Protein AF-A0A497EKB2-F1 (afdb_monomer_lite)

Secondary structure (DSSP, 8-state):
-EEEE-SSEEEEEETTEEEEEE--HHHHGGGHHHHHHHHHHHTT-SEEEEEE--TTSTTSSSHHHHHHHHHHHHHHH-SEEEEEPTT--EESS-SSGGGGBS-TTHHHHHHHHHTT--SEEEEEE-SS-EEEEEE---

Radius of gyration: 14.87 Å; chains: 1; bounding box: 37×28×39 Å

pLDDT: mean 91.33, std 6.96, range [56.12, 98.12]

Sequence (138 aa):
MGIDIGGANLKVASEEGWEIIYFPIWKNLELLETKLKGIAEKYKVSKVGVVITAELADVFRNKEEGVKCIAEVCKKVFRHVYFLNINGEIKEDIDNPRAFAASNWLASVKLLLKDGYRNFLFVDMGSTTTDLIPVTEK

InterPro domains:
  IPR002821 Hydantoinase A/oxoprolinase [PF01968] (48-136)

Organism: NCBI:txid2056631

Structure (mmCIF, N/CA/C/O backbone):
data_AF-A0A497EKB2-F1
#
_entry.id   AF-A0A497EKB2-F1
#
loop_
_atom_site.group_PDB
_atom_site.id
_atom_site.type_symbol
_atom_site.label_atom_id
_atom_site.label_alt_id
_atom_site.label_comp_id
_atom_site.label_asym_id
_atom_site.label_entity_id
_atom_site.label_seq_id
_atom_site.pdbx_PDB_ins_code
_atom_site.Cartn_x
_atom_site.Cartn_y
_atom_site.Cartn_z
_atom_site.occupancy
_atom_site.B_iso_or_equiv
_atom_site.auth_seq_id
_atom_site.auth_comp_id
_atom_site.auth_asym_id
_atom_site.auth_atom_id
_atom_site.pdbx_PDB_model_num
ATOM 1 N N . MET A 1 1 ? -10.164 -4.360 -6.154 1.00 93.44 1 MET A N 1
ATOM 2 C CA . MET A 1 1 ? -9.758 -2.949 -5.960 1.00 93.44 1 MET A CA 1
ATOM 3 C C . MET A 1 1 ? -8.294 -2.900 -5.554 1.00 93.44 1 MET A C 1
ATOM 5 O O . MET A 1 1 ? -7.864 -3.785 -4.822 1.00 93.44 1 MET A O 1
ATOM 9 N N . GLY A 1 2 ? -7.542 -1.921 -6.048 1.00 95.12 2 GLY A N 1
ATOM 10 C CA . GLY A 1 2 ? -6.192 -1.592 -5.599 1.00 95.12 2 GLY A CA 1
ATOM 11 C C . GLY A 1 2 ? -6.202 -0.355 -4.701 1.00 95.12 2 GLY A C 1
ATOM 12 O O . GLY A 1 2 ? -6.996 0.559 -4.931 1.00 95.12 2 GLY A O 1
ATOM 13 N N . ILE A 1 3 ? -5.341 -0.326 -3.688 1.00 95.00 3 ILE A N 1
ATOM 14 C CA . ILE A 1 3 ? -5.126 0.839 -2.829 1.00 95.00 3 ILE A CA 1
ATOM 15 C C . ILE A 1 3 ? -3.631 1.057 -2.576 1.00 95.00 3 ILE A C 1
ATOM 17 O O . ILE A 1 3 ? -2.910 0.135 -2.200 1.00 95.00 3 ILE A O 1
ATOM 21 N N . ASP A 1 4 ? -3.178 2.289 -2.778 1.00 94.69 4 ASP A N 1
ATOM 22 C CA . ASP A 1 4 ? -1.880 2.785 -2.320 1.00 94.69 4 ASP A CA 1
ATOM 23 C C . ASP A 1 4 ? -2.098 3.570 -1.024 1.00 94.69 4 ASP A C 1
ATOM 25 O O . ASP A 1 4 ? -2.799 4.590 -1.008 1.00 94.69 4 ASP A O 1
ATOM 29 N N . ILE A 1 5 ? -1.537 3.057 0.069 1.00 95.00 5 ILE A N 1
ATOM 30 C CA . ILE A 1 5 ? -1.576 3.691 1.384 1.00 95.00 5 ILE A CA 1
ATOM 31 C C . ILE A 1 5 ? -0.300 4.514 1.526 1.00 95.00 5 ILE A C 1
ATOM 33 O O . ILE A 1 5 ? 0.727 4.008 1.988 1.00 95.00 5 ILE A O 1
ATOM 37 N N . GLY A 1 6 ? -0.384 5.775 1.101 1.00 92.06 6 GLY A N 1
ATOM 38 C CA . GLY A 1 6 ? 0.718 6.726 1.124 1.00 92.06 6 GLY A CA 1
ATOM 39 C C . GLY A 1 6 ? 0.685 7.675 2.308 1.00 92.06 6 GLY A C 1
ATOM 40 O O . GLY A 1 6 ? -0.330 7.837 2.982 1.00 92.06 6 GLY A O 1
ATOM 41 N N . GLY A 1 7 ? 1.833 8.301 2.579 1.00 91.38 7 GLY A N 1
ATOM 42 C CA . GLY A 1 7 ? 2.015 9.106 3.788 1.00 91.38 7 GLY A CA 1
ATOM 43 C C . GLY A 1 7 ? 0.987 10.230 3.921 1.00 91.38 7 GLY A C 1
ATOM 44 O O . GLY A 1 7 ? 0.454 10.446 5.005 1.00 91.38 7 GLY A O 1
ATOM 45 N N . ALA A 1 8 ? 0.692 10.928 2.819 1.00 91.81 8 ALA A N 1
ATOM 46 C CA . ALA A 1 8 ? -0.232 12.066 2.796 1.00 91.81 8 ALA A CA 1
ATOM 47 C C . ALA A 1 8 ? -1.596 11.755 2.171 1.00 91.81 8 ALA A C 1
ATOM 49 O O . ALA A 1 8 ? -2.558 12.484 2.409 1.00 91.81 8 ALA A O 1
ATOM 50 N N . ASN A 1 9 ? -1.674 10.727 1.329 1.00 93.50 9 ASN A N 1
ATOM 51 C CA . ASN A 1 9 ? -2.852 10.433 0.528 1.00 93.50 9 ASN A CA 1
ATOM 52 C C . ASN A 1 9 ? -3.086 8.926 0.462 1.00 93.50 9 ASN A C 1
ATOM 54 O O . ASN A 1 9 ? -2.138 8.156 0.317 1.00 93.50 9 ASN A O 1
ATOM 58 N N . LEU A 1 10 ? -4.358 8.537 0.455 1.00 95.50 10 LEU A N 1
ATOM 59 C CA . LEU A 1 10 ? -4.789 7.221 -0.002 1.00 95.50 10 LEU A CA 1
ATOM 60 C C . LEU A 1 10 ? -5.183 7.340 -1.471 1.00 95.50 10 LEU A C 1
ATOM 62 O O . LEU A 1 10 ? -5.953 8.236 -1.827 1.00 95.50 10 LEU A O 1
ATOM 66 N N . LYS A 1 11 ? -4.687 6.447 -2.323 1.00 94.69 11 LYS A N 1
ATOM 67 C CA . LYS A 1 11 ? -5.100 6.383 -3.731 1.00 94.69 11 LYS A CA 1
ATOM 68 C C . LYS A 1 11 ? -5.822 5.070 -3.950 1.00 94.69 11 LYS A C 1
ATOM 70 O O . LYS A 1 11 ? -5.263 4.012 -3.677 1.00 94.69 11 LYS A O 1
ATOM 75 N N . VAL A 1 12 ? -7.058 5.133 -4.417 1.00 95.56 12 VAL A N 1
ATOM 76 C CA . VAL A 1 12 ? -7.918 3.965 -4.617 1.00 95.56 12 VAL A CA 1
ATOM 77 C C . VAL A 1 12 ? -8.185 3.816 -6.105 1.00 95.56 12 VAL A C 1
ATOM 79 O O . VAL A 1 12 ? -8.465 4.803 -6.778 1.00 95.56 12 VAL A O 1
ATOM 82 N N . ALA A 1 13 ? -8.116 2.590 -6.616 1.00 94.25 13 ALA A N 1
ATOM 83 C CA . ALA A 1 13 ? -8.447 2.262 -7.997 1.00 94.25 13 ALA A CA 1
ATOM 84 C C . ALA A 1 13 ? -9.325 1.005 -8.059 1.00 94.25 13 ALA A C 1
ATOM 86 O O . ALA A 1 13 ? -9.009 -0.047 -7.493 1.00 94.25 13 ALA A O 1
ATOM 87 N N . SER A 1 14 ? -10.440 1.104 -8.766 1.00 92.75 14 SER A N 1
ATOM 88 C CA . SER A 1 14 ? -11.427 0.042 -8.953 1.00 92.75 14 SER A CA 1
ATOM 89 C C . SER A 1 14 ? -11.947 0.045 -10.392 1.00 92.75 14 SER A C 1
ATOM 91 O O . SER A 1 14 ? -11.592 0.917 -11.183 1.00 92.75 14 SER A O 1
ATOM 93 N N . GLU A 1 15 ? -12.810 -0.913 -10.723 1.00 87.88 15 GLU A N 1
ATOM 94 C CA . GLU A 1 15 ? -13.499 -0.944 -12.021 1.00 87.88 15 GLU A CA 1
ATOM 95 C C . GLU A 1 15 ? -14.453 0.248 -12.207 1.00 87.88 15 GLU A C 1
ATOM 97 O O . GLU A 1 15 ? -14.684 0.679 -13.331 1.00 87.88 15 GLU A O 1
ATOM 102 N N . GLU A 1 16 ? -14.951 0.833 -11.113 1.00 86.69 16 GLU A N 1
ATOM 103 C CA . GLU A 1 16 ? -15.828 2.012 -11.129 1.00 86.69 16 GLU A CA 1
ATOM 104 C C . GLU A 1 16 ? -15.051 3.336 -11.259 1.00 86.69 16 GLU A C 1
ATOM 106 O O . GLU A 1 16 ? -15.647 4.409 -11.342 1.00 86.69 16 GLU A O 1
ATOM 111 N N . GLY A 1 17 ? -13.716 3.276 -11.271 1.00 90.25 17 GLY A N 1
ATOM 112 C CA . GLY A 1 17 ? -12.831 4.433 -11.366 1.00 90.25 17 GLY A CA 1
ATOM 113 C C . GLY A 1 17 ? -11.836 4.521 -10.213 1.00 90.25 17 GLY A C 1
ATOM 114 O O . GLY A 1 17 ? -11.623 3.565 -9.459 1.00 90.25 17 GLY A O 1
ATOM 115 N N . TRP A 1 18 ? -11.209 5.687 -10.084 1.00 94.62 18 TRP A N 1
ATOM 116 C CA . TRP A 1 18 ? -10.158 5.955 -9.109 1.00 94.62 18 TRP A CA 1
ATOM 117 C C . TRP A 1 18 ? -10.424 7.242 -8.330 1.00 94.62 18 TRP A C 1
ATOM 119 O O . TRP A 1 18 ? -11.115 8.142 -8.806 1.00 94.62 18 TRP A O 1
ATOM 129 N N . GLU A 1 19 ? -9.863 7.336 -7.128 1.00 95.00 19 GLU A N 1
ATOM 130 C CA . GLU A 1 19 ? -9.890 8.556 -6.326 1.00 95.00 19 GLU A CA 1
ATOM 131 C C . GLU A 1 19 ? -8.594 8.743 -5.536 1.00 95.00 19 GLU A C 1
ATOM 133 O O . GLU A 1 19 ? -7.927 7.778 -5.156 1.00 95.00 19 GLU A O 1
ATOM 138 N N . ILE A 1 20 ? -8.251 10.005 -5.274 1.00 95.31 20 ILE A N 1
ATOM 139 C CA . ILE A 1 20 ? -7.165 10.394 -4.374 1.00 95.31 20 ILE A CA 1
ATOM 140 C C . ILE A 1 20 ? -7.797 11.098 -3.181 1.00 95.31 20 ILE A C 1
ATOM 142 O O . ILE A 1 20 ? -8.495 12.100 -3.327 1.00 95.31 20 ILE A O 1
ATOM 146 N N . ILE A 1 21 ? -7.543 10.564 -1.995 1.00 96.12 21 ILE A N 1
ATOM 147 C CA . ILE A 1 21 ? -8.109 11.035 -0.742 1.00 96.12 21 ILE A CA 1
ATOM 148 C C . ILE A 1 21 ? -6.968 11.579 0.106 1.00 96.12 21 ILE A C 1
ATOM 150 O O . ILE A 1 21 ? -6.099 10.818 0.534 1.00 96.12 21 ILE A O 1
ATOM 154 N N . TYR A 1 22 ? -7.002 12.876 0.403 1.00 95.31 22 TYR A N 1
ATOM 155 C CA . TYR A 1 22 ? -6.064 13.470 1.349 1.00 95.31 22 TYR A CA 1
ATOM 156 C C . TYR A 1 22 ? -6.273 12.878 2.745 1.00 95.31 22 TYR A C 1
ATOM 158 O O . TYR A 1 22 ? -7.349 12.995 3.336 1.00 95.31 22 TYR A O 1
ATOM 166 N N . PHE A 1 23 ? -5.243 12.205 3.250 1.00 96.44 23 PHE A N 1
ATOM 167 C CA . PHE A 1 23 ? -5.245 11.513 4.531 1.00 96.44 23 PHE A CA 1
ATOM 168 C C . PHE A 1 23 ? -3.813 11.445 5.088 1.00 96.44 23 PHE A C 1
ATOM 170 O O . PHE A 1 23 ? -3.108 10.456 4.890 1.00 96.44 23 PHE A O 1
ATOM 177 N N . PRO A 1 24 ? -3.351 12.505 5.772 1.00 94.81 24 PRO A N 1
ATOM 178 C CA . PRO A 1 24 ? -2.051 12.515 6.434 1.00 94.81 24 PRO A CA 1
ATOM 179 C C . PRO A 1 24 ? -1.966 11.451 7.528 1.00 94.81 24 PRO A C 1
ATOM 181 O O . PRO A 1 24 ? -2.496 11.647 8.626 1.00 94.81 24 PRO A O 1
ATOM 184 N N . ILE A 1 25 ? -1.287 10.338 7.252 1.00 94.69 25 ILE A N 1
ATOM 185 C CA . ILE A 1 25 ? -1.165 9.210 8.186 1.00 94.69 25 ILE A CA 1
ATOM 186 C C . ILE A 1 25 ? -0.447 9.624 9.464 1.00 94.69 25 ILE A C 1
ATOM 188 O O . ILE A 1 25 ? -0.842 9.203 10.545 1.00 94.69 25 ILE A O 1
ATOM 192 N N . TRP A 1 26 ? 0.526 10.531 9.374 1.00 94.31 26 TRP A N 1
ATOM 193 C CA . TRP A 1 26 ? 1.242 11.025 10.551 1.00 94.31 26 TRP A CA 1
ATOM 194 C C . TRP A 1 26 ? 0.365 11.813 11.539 1.00 94.31 26 TRP A C 1
ATOM 196 O O . TRP A 1 26 ? 0.794 12.067 12.660 1.00 94.31 26 TRP A O 1
ATOM 206 N N . LYS A 1 27 ? -0.851 12.214 11.139 1.00 95.38 27 LYS A N 1
ATOM 207 C CA . LYS A 1 27 ? -1.816 12.930 11.993 1.00 95.38 27 LYS A CA 1
ATOM 208 C C . LYS A 1 27 ? -3.069 12.132 12.332 1.00 95.38 27 LYS A C 1
ATOM 210 O O . LYS A 1 27 ? -3.766 12.537 13.248 1.00 95.38 27 LYS A O 1
ATOM 215 N N . ASN A 1 28 ? -3.395 11.107 11.545 1.00 96.44 28 ASN A N 1
ATOM 216 C CA . ASN A 1 28 ? -4.711 10.461 11.567 1.00 96.44 28 ASN A CA 1
ATOM 217 C C . ASN A 1 28 ? -4.610 8.927 11.581 1.00 96.44 28 ASN A C 1
ATOM 219 O O . ASN A 1 28 ? -5.535 8.252 11.126 1.00 96.44 28 ASN A O 1
ATOM 223 N N . LEU A 1 29 ? -3.482 8.353 12.010 1.00 96.12 29 LEU A N 1
ATOM 224 C CA . LEU A 1 29 ? -3.255 6.903 11.972 1.00 96.12 29 LEU A CA 1
ATOM 225 C C . LEU A 1 29 ? -4.387 6.128 12.668 1.00 96.12 29 LEU A C 1
ATOM 227 O O . LEU A 1 29 ? -4.852 5.109 12.162 1.00 96.12 29 LEU A O 1
ATOM 231 N N . GLU A 1 30 ? -4.886 6.648 13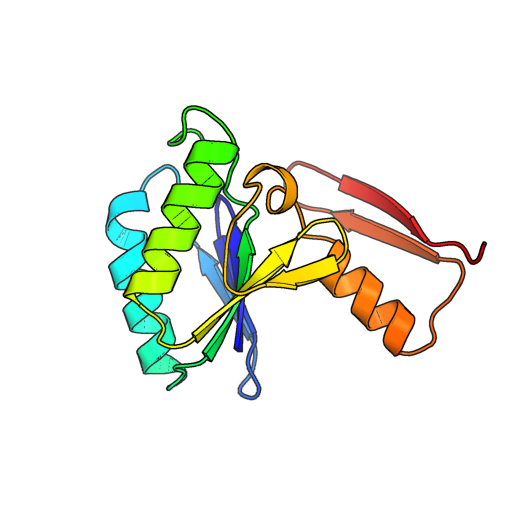.783 1.00 96.69 30 GLU A N 1
ATOM 232 C CA . GLU A 1 30 ? -6.002 6.106 14.556 1.00 96.69 30 GLU A CA 1
ATOM 233 C C . GLU A 1 30 ? -7.337 6.091 13.794 1.00 96.69 30 GLU A C 1
ATOM 235 O O . GLU A 1 30 ? -8.206 5.267 14.076 1.00 96.69 30 GLU A O 1
ATOM 240 N N . LEU A 1 31 ? -7.496 6.957 12.790 1.00 97.75 31 LEU A N 1
ATOM 241 C CA . LEU A 1 31 ? -8.681 7.021 11.934 1.00 97.75 31 LEU A CA 1
ATOM 242 C C . LEU A 1 31 ? -8.550 6.156 10.674 1.00 97.75 31 LEU A C 1
ATOM 244 O O . LEU A 1 31 ? -9.517 6.052 9.914 1.00 97.75 31 LEU A O 1
ATOM 248 N N . LEU A 1 32 ? -7.387 5.534 10.432 1.00 98.06 32 LEU A N 1
ATOM 249 C CA . LEU A 1 32 ? -7.126 4.775 9.206 1.00 98.06 32 LEU A CA 1
ATOM 250 C C . LEU A 1 32 ? -8.113 3.615 9.046 1.00 98.06 32 LEU A C 1
ATOM 252 O O . LEU A 1 32 ? -8.668 3.438 7.965 1.00 98.06 32 LEU A O 1
ATOM 256 N N . GLU A 1 33 ? -8.396 2.870 10.119 1.00 98.12 33 GLU A N 1
ATOM 257 C CA . GLU A 1 33 ? -9.351 1.755 10.079 1.00 98.12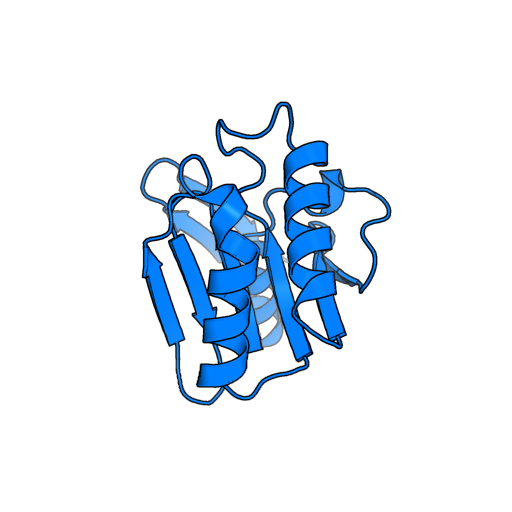 33 GLU A CA 1
ATOM 258 C C . GLU A 1 33 ? -10.747 2.229 9.652 1.00 98.12 33 GLU A C 1
ATOM 260 O O . GLU A 1 33 ? -11.333 1.694 8.710 1.00 98.12 33 GLU A O 1
ATOM 265 N N . THR A 1 34 ? -11.262 3.277 10.300 1.00 98.12 34 THR A N 1
ATOM 266 C CA . THR A 1 34 ? -12.564 3.880 9.978 1.00 98.12 34 THR A CA 1
ATOM 267 C C . THR A 1 34 ? -12.597 4.391 8.543 1.00 98.12 34 THR A C 1
ATOM 269 O O . THR A 1 34 ? -13.577 4.179 7.825 1.00 98.12 34 THR A O 1
ATOM 272 N N . LYS A 1 35 ? -11.515 5.032 8.091 1.00 98.00 35 LYS A N 1
ATOM 273 C CA . LYS A 1 35 ? -11.433 5.558 6.731 1.00 98.00 35 LYS A CA 1
ATOM 274 C C . LYS A 1 35 ? -11.460 4.441 5.689 1.00 98.00 35 LYS A C 1
ATOM 276 O O . LYS A 1 35 ? -12.185 4.559 4.702 1.00 98.00 35 LYS A O 1
ATOM 281 N N . LEU A 1 36 ? -10.722 3.356 5.921 1.00 97.62 36 LEU A N 1
ATOM 282 C CA . LEU A 1 36 ? -10.709 2.187 5.044 1.00 97.62 36 LEU A CA 1
ATOM 283 C C . LEU A 1 36 ? -12.056 1.452 5.040 1.00 97.62 36 LEU A C 1
ATOM 285 O O . LEU A 1 36 ? -12.471 1.010 3.972 1.00 97.62 36 LEU A O 1
ATOM 289 N N . LYS A 1 37 ? -12.774 1.374 6.172 1.00 97.25 37 LYS A N 1
ATOM 290 C CA . LYS A 1 37 ? -14.148 0.831 6.213 1.00 97.25 37 LYS A CA 1
ATOM 291 C C . LYS A 1 37 ? -15.090 1.620 5.308 1.00 97.25 37 LYS A C 1
ATOM 293 O O . LYS A 1 37 ? -15.764 1.025 4.476 1.00 97.25 37 LYS A O 1
ATOM 298 N N . GLY A 1 38 ? -15.059 2.952 5.389 1.00 96.62 38 GLY A N 1
ATOM 299 C CA . GLY A 1 38 ? -15.867 3.803 4.510 1.00 96.62 38 GLY A CA 1
ATOM 300 C C . GLY A 1 38 ? -15.542 3.614 3.021 1.00 96.62 38 GLY A C 1
ATOM 301 O O . GLY A 1 38 ? -16.445 3.610 2.188 1.00 96.62 38 GLY A O 1
ATOM 302 N N . ILE A 1 39 ? -14.267 3.399 2.673 1.00 95.56 39 ILE A N 1
ATOM 303 C CA . ILE A 1 39 ? -13.855 3.059 1.298 1.00 95.56 39 ILE A CA 1
ATOM 304 C C . ILE A 1 39 ? -14.395 1.676 0.901 1.00 95.56 39 ILE A C 1
ATOM 306 O O . ILE A 1 39 ? -14.957 1.525 -0.182 1.00 95.56 39 ILE A O 1
ATOM 310 N N . ALA A 1 40 ? -14.261 0.671 1.771 1.00 94.75 40 ALA A N 1
ATOM 311 C CA . ALA A 1 40 ? -14.750 -0.683 1.519 1.00 94.75 40 ALA A CA 1
ATOM 312 C C . ALA A 1 40 ? -16.265 -0.710 1.257 1.00 94.75 40 ALA A C 1
ATOM 314 O O . ALA A 1 40 ? -16.713 -1.373 0.322 1.00 94.75 40 ALA A O 1
ATOM 315 N N . GLU A 1 41 ? -17.036 0.044 2.044 1.00 94.62 41 GLU A N 1
ATOM 316 C CA . GLU A 1 41 ? -18.487 0.197 1.892 1.00 94.62 41 GLU A CA 1
ATOM 317 C C . GLU A 1 41 ? -18.853 0.924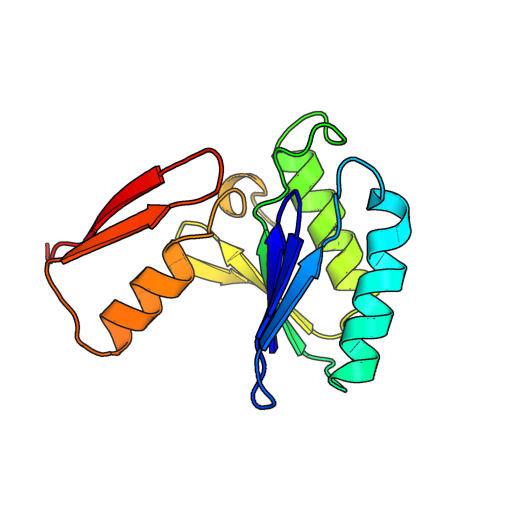 0.597 1.00 94.62 41 GLU A C 1
ATOM 319 O O . GLU A 1 41 ? -19.684 0.429 -0.166 1.00 94.62 41 GLU A O 1
ATOM 324 N N . LYS A 1 42 ? -18.196 2.058 0.315 1.00 93.81 42 LYS A N 1
ATOM 325 C CA . LYS A 1 42 ? -18.427 2.858 -0.895 1.00 93.81 42 LYS A CA 1
ATOM 326 C C . LYS A 1 42 ? -18.248 2.031 -2.169 1.00 93.81 42 LYS A C 1
ATOM 328 O O . LYS A 1 42 ? -19.120 2.066 -3.029 1.00 93.81 42 LYS A O 1
ATOM 333 N N . TYR A 1 43 ? -17.154 1.276 -2.264 1.00 93.00 43 TYR A N 1
ATOM 334 C CA . TYR A 1 43 ? -16.843 0.442 -3.432 1.00 93.00 43 TYR A CA 1
ATOM 335 C C . TYR A 1 43 ? -17.411 -0.982 -3.343 1.00 93.00 43 TYR A C 1
ATOM 337 O O . TYR A 1 43 ? -17.194 -1.785 -4.247 1.00 93.00 43 TYR A O 1
ATOM 345 N N . LYS A 1 44 ? -18.116 -1.329 -2.256 1.00 92.25 44 LYS A N 1
ATOM 346 C CA . LYS A 1 44 ? -18.683 -2.668 -2.003 1.00 92.25 44 LYS A CA 1
ATOM 347 C C . LYS A 1 44 ? -17.666 -3.803 -2.179 1.00 92.25 44 LYS A C 1
ATOM 349 O O . LYS A 1 44 ? -17.980 -4.863 -2.724 1.00 92.25 44 LYS A O 1
ATOM 354 N N . VAL A 1 45 ? -16.435 -3.602 -1.712 1.00 89.50 45 VAL A N 1
ATOM 355 C CA . VAL A 1 45 ? -15.337 -4.559 -1.905 1.00 89.50 45 VAL A CA 1
ATOM 356 C C . VAL A 1 45 ? -14.936 -5.269 -0.623 1.00 89.50 45 VAL A C 1
ATOM 358 O O . VAL A 1 45 ? -14.805 -4.675 0.441 1.00 89.50 45 VAL A O 1
ATOM 361 N N . SER A 1 46 ? -14.654 -6.564 -0.757 1.00 86.88 46 SER A N 1
ATOM 362 C CA . SER A 1 46 ? -14.102 -7.402 0.314 1.00 86.88 46 SER A CA 1
ATOM 363 C C . SER A 1 46 ? -12.689 -7.921 0.016 1.00 86.88 46 SER A C 1
ATOM 365 O O . SER A 1 46 ? -12.027 -8.425 0.924 1.00 86.88 46 SER A O 1
ATOM 367 N N . LYS A 1 47 ? -12.223 -7.775 -1.236 1.00 94.56 47 LYS A N 1
ATOM 368 C CA . LYS A 1 47 ? -10.891 -8.165 -1.715 1.00 94.56 47 LYS A CA 1
ATOM 369 C C . LYS A 1 47 ? -10.122 -6.951 -2.231 1.00 94.56 47 LYS A C 1
ATOM 371 O O . LYS A 1 47 ? -10.592 -6.249 -3.135 1.00 94.56 47 LYS A O 1
ATOM 376 N N . VAL A 1 48 ? -8.922 -6.741 -1.698 1.00 96.25 48 VAL A N 1
ATOM 377 C CA . VAL A 1 48 ? -8.089 -5.579 -2.017 1.00 96.25 48 VAL A CA 1
ATOM 378 C C . VAL A 1 48 ? -6.632 -5.969 -2.273 1.00 96.25 48 VAL A C 1
ATOM 380 O O . VAL A 1 48 ? -6.082 -6.836 -1.597 1.00 96.25 48 VAL A O 1
ATOM 383 N N . GLY A 1 49 ? -6.019 -5.336 -3.272 1.00 95.75 49 GLY A N 1
ATOM 384 C CA . GLY A 1 49 ? -4.570 -5.298 -3.454 1.00 95.75 49 GLY A CA 1
ATOM 385 C C . GLY A 1 49 ? -4.010 -4.022 -2.829 1.00 95.75 49 GLY A C 1
ATOM 386 O O . GLY A 1 49 ? -4.541 -2.949 -3.096 1.00 95.75 49 GLY A O 1
ATOM 387 N N . VAL A 1 50 ? -2.976 -4.125 -2.001 1.00 95.19 50 VAL A N 1
ATOM 388 C CA . VAL A 1 50 ? -2.415 -3.024 -1.214 1.00 95.19 50 VAL A CA 1
ATOM 389 C C . VAL A 1 50 ? -0.941 -2.834 -1.555 1.00 95.19 50 VAL A C 1
ATOM 391 O O . VAL A 1 50 ? -0.160 -3.787 -1.580 1.00 95.19 50 VAL A O 1
ATOM 394 N N . VAL A 1 51 ? -0.562 -1.581 -1.764 1.00 93.81 51 VAL A N 1
ATOM 395 C CA . VAL A 1 51 ? 0.826 -1.113 -1.764 1.00 93.81 51 VAL A CA 1
ATOM 396 C C . VAL A 1 51 ? 0.980 -0.160 -0.579 1.00 93.81 51 VAL A C 1
ATOM 398 O O . VAL A 1 51 ? 0.104 0.671 -0.335 1.00 93.81 51 VAL A O 1
ATOM 401 N N . ILE A 1 52 ? 2.053 -0.319 0.198 1.00 93.31 52 ILE A N 1
ATOM 402 C CA . ILE A 1 52 ? 2.332 0.514 1.373 1.00 93.31 52 ILE A CA 1
ATOM 403 C C . ILE A 1 52 ? 3.492 1.444 1.022 1.00 93.31 52 ILE A C 1
ATOM 405 O O . ILE A 1 52 ? 4.588 0.983 0.708 1.00 93.31 52 ILE A O 1
ATOM 409 N N . THR A 1 53 ? 3.226 2.749 1.056 1.00 87.88 53 THR A N 1
ATOM 410 C CA . THR A 1 53 ? 4.214 3.812 0.777 1.00 87.88 53 THR A CA 1
ATOM 411 C C . THR A 1 53 ? 4.281 4.849 1.903 1.00 87.88 53 THR A C 1
ATOM 413 O O . THR A 1 53 ? 5.057 5.802 1.862 1.00 87.88 53 THR A O 1
ATOM 416 N N . ALA A 1 54 ? 3.445 4.681 2.931 1.00 87.81 54 ALA A N 1
ATOM 417 C CA . ALA A 1 54 ? 3.399 5.502 4.134 1.00 87.81 54 ALA A CA 1
ATOM 418 C C . ALA A 1 54 ? 4.313 5.007 5.260 1.00 87.81 54 ALA A C 1
ATOM 420 O O . ALA A 1 54 ? 4.270 5.560 6.357 1.00 87.81 54 ALA A O 1
ATOM 421 N N . GLU A 1 55 ? 5.112 3.961 5.047 1.00 84.56 55 GLU A N 1
ATOM 422 C CA . GLU A 1 55 ? 5.876 3.315 6.118 1.00 84.56 55 GLU A CA 1
ATOM 423 C C . GLU A 1 55 ? 6.970 4.207 6.726 1.00 84.56 55 GLU A C 1
ATOM 425 O O . GLU A 1 55 ? 7.504 3.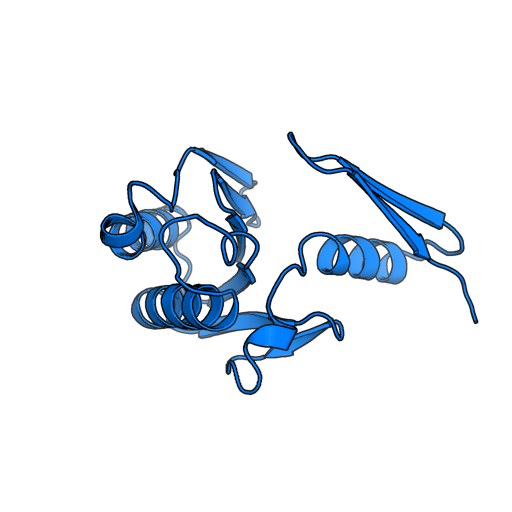896 7.787 1.00 84.56 55 GLU A O 1
ATOM 430 N N . LEU A 1 56 ? 7.297 5.311 6.049 1.00 84.56 56 LEU A N 1
ATOM 431 C CA . LEU A 1 56 ? 8.225 6.354 6.486 1.00 84.56 56 LEU A CA 1
ATOM 432 C C . LEU A 1 56 ? 7.544 7.559 7.152 1.00 84.56 56 LEU A C 1
ATOM 434 O O . LEU A 1 56 ? 8.221 8.538 7.447 1.00 84.56 56 LEU A O 1
ATOM 438 N N . ALA A 1 57 ? 6.225 7.529 7.361 1.00 85.44 57 ALA A N 1
ATOM 439 C CA . ALA A 1 57 ? 5.532 8.613 8.049 1.00 85.44 57 ALA A CA 1
ATOM 440 C C . ALA A 1 57 ? 6.061 8.786 9.486 1.00 85.44 57 ALA A C 1
ATOM 442 O O . ALA A 1 57 ? 6.259 7.797 10.189 1.00 85.44 57 ALA A O 1
ATOM 443 N N . ASP A 1 58 ? 6.190 10.038 9.941 1.00 88.38 58 ASP A N 1
ATOM 444 C CA . ASP A 1 58 ? 6.788 10.417 11.241 1.00 88.38 58 ASP A CA 1
ATOM 445 C C . ASP A 1 58 ? 6.129 9.770 12.476 1.00 88.38 58 ASP A C 1
ATOM 447 O O . ASP A 1 58 ? 6.687 9.787 13.571 1.00 88.38 58 ASP A O 1
ATOM 451 N N . VAL A 1 59 ? 4.931 9.201 12.317 1.00 91.94 59 VAL A N 1
ATOM 452 C CA . VAL A 1 59 ? 4.216 8.467 13.372 1.00 91.94 59 VAL A CA 1
ATOM 453 C C . VAL A 1 59 ? 4.840 7.100 13.683 1.00 91.94 59 VAL A C 1
ATOM 455 O O . VAL A 1 59 ? 4.590 6.544 14.751 1.00 91.94 59 VAL A O 1
ATOM 458 N N . PHE A 1 60 ? 5.665 6.557 12.786 1.00 93.69 60 PHE A N 1
ATOM 459 C CA . PHE A 1 60 ? 6.319 5.262 12.963 1.00 93.69 60 PHE A CA 1
ATOM 460 C C . PHE A 1 60 ? 7.782 5.428 13.369 1.00 93.69 60 PHE A C 1
ATOM 462 O O . PHE A 1 60 ? 8.500 6.274 12.841 1.00 93.69 60 PHE A O 1
ATOM 469 N N . ARG A 1 61 ? 8.272 4.570 14.270 1.00 92.06 61 ARG A N 1
ATOM 470 C CA . ARG A 1 61 ? 9.683 4.592 14.699 1.00 92.06 61 ARG A CA 1
ATOM 471 C C . ARG A 1 61 ? 10.613 4.091 13.602 1.00 92.06 61 ARG A C 1
ATOM 473 O O . ARG A 1 61 ? 11.785 4.452 13.575 1.00 92.06 61 ARG A O 1
ATOM 480 N N . ASN A 1 62 ? 10.124 3.194 12.748 1.00 92.62 62 ASN A N 1
ATOM 481 C CA . ASN A 1 62 ? 10.855 2.654 11.607 1.00 92.62 62 ASN A CA 1
ATOM 482 C C . ASN A 1 62 ? 9.897 2.057 10.559 1.00 92.62 62 ASN A C 1
ATOM 484 O O . ASN A 1 62 ? 8.722 1.810 10.831 1.00 92.62 62 ASN A O 1
ATOM 488 N N . LYS A 1 63 ? 10.441 1.752 9.372 1.00 90.50 63 LYS A N 1
ATOM 489 C CA . LYS A 1 63 ? 9.692 1.178 8.241 1.00 90.50 63 LYS A CA 1
ATOM 490 C C . LYS A 1 63 ? 8.958 -0.121 8.582 1.00 90.50 63 LYS A C 1
ATOM 492 O O . LYS A 1 63 ? 7.851 -0.344 8.108 1.00 90.50 63 LYS A O 1
ATOM 497 N N . GLU A 1 64 ? 9.568 -1.000 9.379 1.00 94.56 64 GLU A N 1
ATOM 498 C CA . GLU A 1 64 ? 8.970 -2.303 9.695 1.00 94.56 64 GLU A CA 1
ATOM 499 C C . GLU A 1 64 ? 7.717 -2.153 10.556 1.00 94.56 64 GLU A C 1
ATOM 501 O O . GLU A 1 64 ? 6.731 -2.856 10.334 1.00 94.56 64 GLU A O 1
ATOM 506 N N . GLU A 1 65 ? 7.753 -1.235 11.523 1.00 95.12 65 GLU A N 1
ATOM 507 C CA . GLU A 1 65 ? 6.593 -0.877 12.334 1.00 95.12 65 GLU A CA 1
ATOM 508 C C . GLU A 1 65 ? 5.479 -0.292 11.465 1.00 95.12 65 GLU A C 1
ATOM 510 O O . GLU A 1 65 ? 4.340 -0.745 11.572 1.00 95.12 65 GLU A O 1
ATOM 515 N N . GLY A 1 66 ? 5.809 0.640 10.563 1.00 95.19 66 GLY A N 1
ATOM 516 C CA . GLY A 1 66 ? 4.838 1.244 9.650 1.00 95.19 66 GLY A CA 1
ATOM 517 C C . GLY A 1 66 ? 4.140 0.219 8.761 1.00 95.19 66 GLY A C 1
ATOM 518 O O . GLY A 1 66 ? 2.910 0.164 8.725 1.00 95.19 66 GLY A O 1
ATOM 519 N N . VAL A 1 67 ? 4.912 -0.658 8.111 1.00 95.75 67 VAL A N 1
ATOM 520 C CA . VAL A 1 67 ? 4.369 -1.746 7.282 1.00 95.75 67 VAL A CA 1
ATOM 521 C C . VAL A 1 67 ? 3.456 -2.661 8.098 1.00 95.75 67 VAL A C 1
ATOM 523 O O . VAL A 1 67 ? 2.331 -2.925 7.677 1.00 95.75 67 VAL A O 1
ATOM 526 N N . LYS A 1 68 ? 3.911 -3.137 9.266 1.00 96.38 68 LYS A N 1
ATOM 527 C CA . LYS A 1 68 ? 3.116 -4.035 10.122 1.00 96.38 68 LYS A CA 1
ATOM 528 C C . LYS A 1 68 ? 1.820 -3.371 10.572 1.00 96.38 68 LYS A C 1
ATOM 530 O O . LYS A 1 68 ? 0.758 -3.966 10.437 1.00 96.38 68 LYS A O 1
ATOM 535 N N . CYS A 1 69 ? 1.899 -2.143 11.077 1.00 96.69 69 CYS A N 1
ATOM 536 C CA . CYS A 1 69 ? 0.741 -1.407 11.570 1.00 96.69 69 CYS A CA 1
ATOM 537 C C . CYS A 1 69 ? -0.322 -1.241 10.476 1.00 96.69 69 CYS A C 1
ATOM 539 O O . CYS A 1 69 ? -1.480 -1.604 10.680 1.00 96.69 69 CYS A O 1
ATOM 541 N N . ILE A 1 70 ? 0.081 -0.767 9.296 1.00 96.69 70 ILE A N 1
ATOM 542 C CA . ILE A 1 70 ? -0.829 -0.562 8.165 1.00 96.69 70 ILE A CA 1
ATOM 543 C C . ILE A 1 70 ? -1.421 -1.892 7.690 1.00 96.69 70 ILE A C 1
ATOM 545 O O . ILE A 1 70 ? -2.632 -1.982 7.488 1.00 96.69 70 ILE A O 1
ATOM 549 N N . ALA A 1 71 ? -0.597 -2.935 7.554 1.00 96.94 71 ALA A N 1
ATOM 550 C CA . ALA A 1 71 ? -1.060 -4.248 7.122 1.00 96.94 71 ALA A CA 1
ATOM 551 C C . ALA A 1 71 ? -2.106 -4.840 8.078 1.00 96.94 71 ALA A C 1
ATOM 553 O O . ALA A 1 71 ? -3.137 -5.334 7.620 1.00 96.94 71 ALA A O 1
ATOM 554 N N . GLU A 1 72 ? -1.888 -4.734 9.390 1.00 97.44 72 GLU A N 1
ATOM 555 C CA . GLU A 1 72 ? -2.852 -5.177 10.403 1.00 97.44 72 GLU A CA 1
ATOM 556 C C . GLU A 1 72 ? -4.174 -4.410 10.309 1.00 97.44 72 GLU A C 1
ATOM 558 O O . GLU A 1 72 ? -5.248 -5.012 10.371 1.00 97.44 72 GLU A O 1
ATOM 563 N N . VAL A 1 73 ? -4.128 -3.091 10.099 1.00 97.81 73 VAL A N 1
ATOM 564 C CA . VAL A 1 73 ? -5.346 -2.296 9.889 1.00 97.81 73 VAL A CA 1
ATOM 565 C C . VAL A 1 73 ? -6.089 -2.760 8.632 1.00 97.81 73 VAL A C 1
ATOM 567 O O . VAL A 1 73 ? -7.301 -2.962 8.683 1.00 97.81 73 VAL A O 1
ATOM 570 N N . CYS A 1 74 ? -5.394 -3.006 7.518 1.00 97.31 74 CYS A N 1
ATOM 571 C CA . CYS A 1 74 ? -6.028 -3.546 6.312 1.00 97.31 74 CYS A CA 1
ATOM 572 C C . CYS A 1 74 ? -6.687 -4.908 6.570 1.00 97.31 74 CYS A C 1
ATOM 574 O O . CYS A 1 74 ? -7.834 -5.110 6.169 1.00 97.31 74 CYS A O 1
ATOM 576 N N . LYS A 1 75 ? -5.992 -5.825 7.256 1.00 96.94 75 LYS A N 1
ATOM 577 C CA . LYS A 1 75 ? -6.491 -7.175 7.572 1.00 96.94 75 LYS A CA 1
ATOM 578 C C . LYS A 1 75 ? -7.717 -7.165 8.491 1.00 96.94 75 LYS A C 1
ATOM 580 O O . LYS A 1 75 ? -8.531 -8.079 8.421 1.00 96.94 75 LYS A O 1
ATOM 585 N N . LYS A 1 76 ? -7.893 -6.130 9.318 1.00 96.81 76 LYS A N 1
ATOM 586 C CA . LYS A 1 76 ? -9.113 -5.936 10.125 1.00 96.81 76 LYS A CA 1
ATOM 587 C C . LYS A 1 76 ? -10.316 -5.472 9.307 1.00 96.81 76 LYS A C 1
ATOM 589 O O . LYS A 1 76 ? -11.452 -5.737 9.692 1.00 96.81 76 LYS A O 1
ATOM 594 N N . VAL A 1 77 ? -10.082 -4.738 8.220 1.00 96.75 77 VAL A N 1
ATOM 595 C CA . VAL A 1 77 ? -11.146 -4.102 7.429 1.00 96.75 77 VAL A CA 1
ATOM 596 C C . VAL A 1 77 ? -11.621 -4.993 6.289 1.00 96.75 77 VAL A C 1
ATOM 598 O O . VAL A 1 77 ? -12.823 -5.115 6.060 1.00 96.75 77 VAL A O 1
ATOM 601 N N . PHE A 1 78 ? -10.695 -5.610 5.560 1.00 96.75 78 PHE A N 1
ATOM 602 C CA . PHE A 1 78 ? -11.007 -6.370 4.354 1.00 96.75 78 PHE A CA 1
ATOM 603 C C . PHE A 1 78 ? -10.874 -7.871 4.608 1.00 96.75 78 PHE A C 1
ATOM 605 O O . PHE A 1 78 ? -9.956 -8.317 5.289 1.00 96.75 78 PHE A O 1
ATOM 612 N N . ARG A 1 79 ? -11.761 -8.668 3.999 1.00 94.62 79 ARG A N 1
ATOM 613 C CA . ARG A 1 79 ? -11.745 -10.133 4.139 1.00 94.62 79 ARG A CA 1
ATOM 614 C C . ARG A 1 79 ? -10.513 -10.762 3.485 1.00 94.62 79 ARG A C 1
ATOM 616 O O . ARG A 1 79 ? -9.967 -11.714 4.026 1.00 94.62 79 ARG A O 1
ATOM 623 N N . HIS A 1 80 ? -10.108 -10.250 2.323 1.00 96.56 80 HIS A N 1
ATOM 624 C CA . HIS A 1 80 ? -8.928 -10.718 1.599 1.00 96.56 80 HIS A CA 1
ATOM 625 C C . HIS A 1 80 ? -8.032 -9.537 1.238 1.00 96.56 80 HIS A C 1
ATOM 627 O O . HIS A 1 80 ? -8.441 -8.644 0.489 1.00 96.56 80 HIS A O 1
ATOM 633 N N . VAL A 1 81 ? -6.803 -9.549 1.748 1.00 97.50 81 VAL A N 1
ATOM 634 C CA . VAL A 1 81 ? -5.816 -8.491 1.523 1.00 97.50 81 VAL A CA 1
ATOM 635 C C . VAL A 1 81 ? -4.587 -9.093 0.875 1.00 97.50 81 VAL A C 1
ATOM 637 O O . VAL A 1 81 ? -4.035 -10.062 1.380 1.00 97.50 81 VAL A O 1
ATOM 640 N N . TYR A 1 82 ? -4.154 -8.492 -0.224 1.00 96.44 82 TYR A N 1
ATOM 641 C CA . TYR A 1 82 ? -2.983 -8.914 -0.973 1.00 96.44 82 TYR A CA 1
ATOM 642 C C . TYR A 1 82 ? -1.983 -7.770 -1.049 1.00 96.44 82 TYR A C 1
ATOM 644 O O . TYR A 1 82 ? -2.277 -6.742 -1.645 1.00 96.44 82 TYR A O 1
ATOM 652 N N . PHE A 1 83 ? -0.798 -7.942 -0.489 1.00 95.25 83 PHE A N 1
ATOM 653 C CA . PHE A 1 83 ? 0.260 -6.944 -0.489 1.00 95.25 83 PHE A CA 1
ATOM 654 C C . PHE A 1 83 ? 1.269 -7.224 -1.601 1.00 95.25 83 PHE A C 1
ATOM 656 O O . PHE A 1 83 ? 1.670 -8.373 -1.803 1.00 95.25 83 PHE A O 1
ATOM 663 N N . LEU A 1 84 ? 1.693 -6.176 -2.309 1.00 93.75 84 LEU A N 1
ATOM 664 C CA . LEU A 1 84 ? 2.772 -6.257 -3.294 1.00 93.75 84 LEU A CA 1
ATOM 665 C C . LEU A 1 84 ? 4.114 -5.923 -2.634 1.00 93.75 84 LEU A C 1
ATOM 667 O O . LEU A 1 84 ? 4.319 -4.800 -2.163 1.00 93.75 84 LEU A O 1
ATOM 671 N N . ASN A 1 85 ? 5.037 -6.881 -2.636 1.00 91.88 85 ASN A N 1
ATOM 672 C CA . ASN A 1 85 ? 6.402 -6.666 -2.154 1.00 91.88 85 ASN A CA 1
ATOM 673 C C . ASN A 1 85 ? 7.334 -6.166 -3.274 1.00 91.88 85 ASN A C 1
ATOM 675 O O . ASN A 1 85 ? 6.974 -6.203 -4.447 1.00 91.88 85 ASN A O 1
ATOM 679 N N . ILE A 1 86 ? 8.551 -5.743 -2.932 1.00 89.00 86 ILE A N 1
ATOM 680 C CA . ILE A 1 86 ? 9.572 -5.226 -3.861 1.00 89.00 86 ILE A CA 1
ATOM 681 C C . ILE A 1 86 ? 10.124 -6.276 -4.842 1.00 89.00 86 ILE A C 1
ATOM 683 O O . ILE A 1 86 ? 10.671 -5.916 -5.880 1.00 89.00 86 ILE A O 1
ATOM 687 N N . ASN A 1 87 ? 9.952 -7.571 -4.554 1.00 88.12 87 ASN A N 1
ATOM 688 C CA . ASN A 1 87 ? 10.244 -8.656 -5.504 1.00 88.12 87 ASN A CA 1
ATOM 689 C C . ASN A 1 87 ? 9.104 -8.812 -6.534 1.00 88.12 87 ASN A C 1
ATOM 691 O O . ASN A 1 87 ? 9.199 -9.547 -7.520 1.00 88.12 87 ASN A O 1
ATOM 695 N N . GLY A 1 88 ? 8.000 -8.101 -6.309 1.00 87.69 88 GLY A N 1
ATOM 696 C CA . GLY A 1 88 ? 6.811 -8.079 -7.135 1.00 87.69 88 GLY A CA 1
ATOM 697 C C . GLY A 1 88 ? 5.902 -9.278 -6.911 1.00 87.69 88 GLY A C 1
ATOM 698 O O . GLY A 1 88 ? 5.090 -9.611 -7.776 1.00 87.69 88 GLY A O 1
ATOM 699 N N . GLU A 1 89 ? 6.055 -9.949 -5.785 1.00 90.62 89 GLU A N 1
ATOM 700 C CA . GLU A 1 89 ? 5.186 -11.029 -5.361 1.00 90.62 89 GLU A CA 1
ATOM 701 C C . GLU A 1 89 ? 3.950 -10.433 -4.690 1.00 90.62 89 GLU A C 1
ATOM 703 O O . GLU A 1 89 ? 4.031 -9.440 -3.963 1.00 90.62 89 GLU A O 1
ATOM 708 N N . ILE A 1 90 ? 2.803 -11.059 -4.939 1.00 92.50 90 ILE A N 1
ATOM 709 C CA . ILE A 1 90 ? 1.534 -10.703 -4.315 1.00 92.50 90 ILE A CA 1
ATOM 710 C C . ILE A 1 90 ? 1.282 -11.715 -3.198 1.00 92.50 90 ILE A C 1
ATOM 712 O O . ILE A 1 90 ? 1.176 -12.910 -3.472 1.00 92.50 90 ILE A O 1
ATOM 716 N N . LYS A 1 91 ? 1.211 -11.250 -1.948 1.00 94.75 91 LYS A N 1
ATOM 717 C CA . LYS A 1 91 ? 1.158 -12.113 -0.755 1.00 94.75 91 LYS A CA 1
ATOM 718 C C . LYS A 1 91 ? 0.093 -11.642 0.227 1.00 94.75 91 LYS A C 1
ATOM 720 O O . LYS A 1 91 ? -0.117 -10.446 0.373 1.00 94.75 91 LYS A O 1
ATOM 725 N N . GLU A 1 92 ? -0.557 -12.567 0.926 1.00 94.88 92 GLU A N 1
ATOM 726 C CA . GLU A 1 92 ? -1.517 -12.220 1.990 1.00 94.88 92 GLU A CA 1
ATOM 727 C C . GLU A 1 92 ? -0.823 -11.929 3.334 1.00 94.88 92 GLU A C 1
ATOM 729 O O . GLU A 1 92 ? -1.355 -11.215 4.187 1.00 94.88 92 GLU A O 1
ATOM 734 N N . ASP A 1 93 ? 0.408 -12.420 3.502 1.00 93.25 93 ASP A N 1
ATOM 735 C CA . ASP A 1 93 ? 1.194 -12.278 4.723 1.00 93.25 93 ASP A CA 1
ATOM 736 C C . ASP A 1 93 ? 2.440 -11.416 4.546 1.00 93.25 93 ASP A C 1
ATOM 738 O O . ASP A 1 93 ? 3.116 -11.452 3.516 1.00 93.25 93 ASP A O 1
ATOM 742 N N . ILE A 1 94 ? 2.750 -10.672 5.612 1.00 93.06 94 ILE A N 1
ATOM 743 C CA . ILE A 1 94 ? 3.947 -9.845 5.750 1.00 93.06 94 ILE A CA 1
ATOM 744 C C . ILE A 1 94 ? 4.992 -10.643 6.538 1.00 93.06 94 ILE A C 1
ATOM 746 O O . ILE A 1 94 ? 5.121 -10.504 7.753 1.00 93.06 94 ILE A O 1
ATOM 750 N N . ASP A 1 95 ? 5.729 -11.508 5.849 1.00 91.75 95 ASP A N 1
ATOM 751 C CA . ASP A 1 95 ? 6.793 -12.329 6.441 1.00 91.75 95 ASP A CA 1
ATOM 752 C C . ASP A 1 95 ? 8.083 -11.536 6.686 1.00 91.75 95 ASP A C 1
ATOM 754 O O . ASP A 1 95 ? 8.706 -11.647 7.741 1.00 91.75 95 ASP A O 1
ATOM 758 N N . ASN A 1 96 ? 8.456 -10.681 5.734 1.00 92.38 96 ASN A N 1
ATOM 759 C CA . ASN A 1 96 ? 9.561 -9.739 5.861 1.00 92.38 96 ASN A CA 1
ATOM 760 C C . ASN A 1 96 ? 9.059 -8.311 5.597 1.00 92.38 96 ASN A C 1
ATOM 762 O O . ASN A 1 96 ? 9.028 -7.892 4.440 1.00 92.38 96 ASN A O 1
ATOM 766 N N . PRO A 1 97 ? 8.702 -7.530 6.635 1.00 92.69 97 PRO A N 1
ATOM 767 C CA . PRO A 1 97 ? 8.131 -6.191 6.474 1.00 92.69 97 PRO A CA 1
ATOM 768 C C . PRO A 1 97 ? 8.957 -5.255 5.593 1.00 92.69 97 PRO A C 1
ATOM 770 O O . PRO A 1 97 ? 8.394 -4.473 4.835 1.00 92.69 97 PRO A O 1
ATOM 773 N N . ARG A 1 98 ? 10.292 -5.362 5.625 1.00 89.94 98 ARG A N 1
ATOM 774 C CA . ARG A 1 98 ? 11.160 -4.528 4.780 1.00 89.94 98 ARG A CA 1
ATOM 775 C C . ARG A 1 98 ? 10.931 -4.753 3.293 1.00 89.94 98 ARG A C 1
ATOM 777 O O . ARG A 1 98 ? 11.120 -3.825 2.519 1.00 89.94 98 ARG A O 1
ATOM 784 N N . ALA A 1 99 ? 10.522 -5.956 2.898 1.00 91.38 99 ALA A N 1
ATOM 785 C CA . ALA A 1 99 ? 10.227 -6.263 1.507 1.00 91.38 99 ALA A CA 1
ATOM 786 C C . ALA A 1 99 ? 8.923 -5.610 1.022 1.00 91.38 99 ALA A C 1
ATOM 788 O O . ALA A 1 99 ? 8.690 -5.575 -0.176 1.00 91.38 99 ALA A O 1
ATOM 789 N N . PHE A 1 100 ? 8.072 -5.094 1.909 1.00 91.62 100 PHE A N 1
ATOM 790 C CA . PHE A 1 100 ? 6.813 -4.430 1.544 1.00 91.62 100 PHE A CA 1
ATOM 791 C C . PHE A 1 100 ? 6.882 -2.904 1.676 1.00 91.62 100 PHE A C 1
ATOM 793 O O . PHE A 1 100 ? 5.897 -2.224 1.410 1.00 91.62 100 PHE A O 1
ATOM 800 N N . ALA A 1 101 ? 8.036 -2.374 2.081 1.00 81.25 101 ALA A N 1
ATOM 801 C CA . ALA A 1 101 ? 8.308 -0.946 2.100 1.00 81.25 101 ALA A CA 1
ATOM 802 C C . ALA A 1 101 ? 8.643 -0.450 0.681 1.00 81.25 101 ALA A C 1
ATOM 804 O O . ALA A 1 101 ? 9.458 -1.071 -0.002 1.00 81.25 101 ALA A O 1
ATOM 805 N N . ALA A 1 102 ? 8.070 0.687 0.275 1.00 65.12 102 ALA A N 1
ATOM 806 C CA . ALA A 1 102 ? 8.412 1.417 -0.950 1.00 65.12 102 ALA A CA 1
ATOM 807 C C . ALA A 1 102 ? 8.263 0.631 -2.277 1.00 65.12 102 ALA A C 1
ATOM 809 O O . ALA A 1 102 ? 9.183 0.578 -3.094 1.00 65.12 102 ALA A O 1
ATOM 810 N N . SER A 1 103 ? 7.085 0.042 -2.521 1.00 68.62 103 SER A N 1
ATOM 811 C CA . SER A 1 103 ? 6.735 -0.633 -3.789 1.00 68.62 103 SER A CA 1
ATOM 812 C C . SER A 1 103 ? 5.878 0.217 -4.755 1.00 68.62 103 SER A C 1
ATOM 814 O O . SER A 1 103 ? 5.238 -0.337 -5.653 1.00 68.62 103 SER A O 1
ATOM 816 N N . ASN A 1 104 ? 5.886 1.555 -4.616 1.00 75.06 104 ASN A N 1
ATOM 817 C CA . ASN A 1 104 ? 5.079 2.515 -5.404 1.00 75.06 104 ASN A CA 1
ATOM 818 C C . ASN A 1 104 ? 5.222 2.351 -6.923 1.00 75.06 104 ASN A C 1
ATOM 820 O O . ASN A 1 104 ? 4.235 2.397 -7.654 1.00 75.06 104 ASN A O 1
ATOM 824 N N . TRP A 1 105 ? 6.443 2.135 -7.404 1.00 83.12 105 TRP A N 1
ATOM 825 C CA . TRP A 1 105 ? 6.746 2.059 -8.833 1.00 83.12 105 TRP A CA 1
ATOM 826 C C . TRP A 1 105 ? 6.537 0.662 -9.429 1.00 83.12 105 TRP A C 1
ATOM 828 O O . TRP A 1 105 ? 6.295 0.511 -10.628 1.00 83.12 105 TRP A O 1
ATOM 838 N N . LEU A 1 106 ? 6.636 -0.385 -8.608 1.00 87.94 106 LEU A N 1
ATOM 839 C CA . LEU A 1 106 ? 6.768 -1.755 -9.097 1.00 87.94 106 LEU A CA 1
ATOM 840 C C . LEU A 1 106 ? 5.487 -2.279 -9.742 1.00 87.94 106 LEU A C 1
ATOM 842 O O . LEU A 1 106 ? 5.553 -2.988 -10.747 1.00 87.94 106 LEU A O 1
ATOM 846 N N . ALA A 1 107 ? 4.325 -1.914 -9.194 1.00 87.31 107 ALA A N 1
ATOM 847 C CA . ALA A 1 107 ? 3.036 -2.260 -9.787 1.00 87.31 107 ALA A CA 1
ATOM 848 C C . ALA A 1 107 ? 2.923 -1.702 -11.215 1.00 87.31 107 ALA A C 1
ATOM 850 O O . ALA A 1 107 ? 2.590 -2.436 -12.147 1.00 87.31 107 ALA A O 1
ATOM 851 N N . SER A 1 108 ? 3.274 -0.426 -11.386 1.00 88.94 108 SER A N 1
ATOM 852 C CA . SER A 1 108 ? 3.247 0.276 -12.670 1.00 88.94 108 SER A CA 1
ATOM 853 C C . SER A 1 108 ? 4.232 -0.329 -13.668 1.00 88.94 108 SER A C 1
ATOM 855 O O . SER A 1 108 ? 3.857 -0.630 -14.799 1.00 88.94 108 SER A O 1
ATOM 857 N N . VAL A 1 109 ? 5.472 -0.596 -13.244 1.00 90.50 109 VAL A N 1
ATOM 858 C CA . VAL A 1 109 ? 6.480 -1.249 -14.095 1.00 90.50 109 VAL A CA 1
ATOM 859 C C . VAL A 1 109 ? 6.014 -2.636 -14.541 1.00 90.50 109 VAL A C 1
ATOM 861 O O . VAL A 1 109 ? 6.117 -2.967 -15.722 1.00 90.50 109 VAL A O 1
ATOM 864 N N . LYS A 1 110 ? 5.459 -3.450 -13.633 1.00 89.25 110 LYS A N 1
ATOM 865 C CA . LYS A 1 110 ? 4.940 -4.780 -13.984 1.00 89.25 110 LYS A CA 1
ATOM 866 C C . LYS A 1 110 ? 3.775 -4.720 -14.963 1.00 89.25 110 LYS A C 1
ATOM 868 O O . LYS A 1 110 ? 3.696 -5.582 -15.837 1.00 89.25 110 LYS A O 1
ATOM 873 N N . LEU A 1 111 ? 2.895 -3.731 -14.829 1.00 89.62 111 LEU A N 1
ATOM 874 C CA . LEU A 1 111 ? 1.804 -3.514 -15.774 1.00 89.62 111 LEU A CA 1
ATOM 875 C C . LEU A 1 111 ? 2.349 -3.188 -17.170 1.00 89.62 111 LEU A C 1
ATOM 877 O O . LEU A 1 111 ? 2.009 -3.882 -18.119 1.00 89.62 111 LEU A O 1
ATOM 881 N N . LEU A 1 112 ? 3.274 -2.232 -17.281 1.00 92.19 112 LEU A N 1
ATOM 882 C CA . LEU A 1 112 ? 3.898 -1.874 -18.561 1.00 92.19 112 LEU A CA 1
ATOM 883 C C . LEU A 1 112 ? 4.620 -3.068 -19.207 1.00 92.19 112 LEU A C 1
ATOM 885 O O . LEU A 1 112 ? 4.482 -3.316 -20.404 1.00 92.19 112 LEU A O 1
ATOM 889 N N . LEU A 1 113 ? 5.346 -3.863 -18.418 1.00 91.31 113 LEU A N 1
ATOM 890 C CA . LEU A 1 113 ? 5.965 -5.098 -18.908 1.00 91.31 113 LEU A CA 1
ATOM 891 C C . LEU A 1 113 ? 4.914 -6.104 -19.402 1.00 91.31 113 LEU A C 1
ATOM 893 O O . LEU A 1 113 ? 5.110 -6.753 -20.433 1.00 91.31 113 LEU A O 1
ATOM 897 N N . LYS A 1 114 ? 3.785 -6.239 -18.704 1.00 90.69 114 LYS A N 1
ATOM 898 C CA . LYS A 1 114 ? 2.682 -7.106 -19.134 1.00 90.69 114 LYS A CA 1
ATOM 899 C C . LYS A 1 114 ? 2.042 -6.616 -20.437 1.00 90.69 114 LYS A C 1
ATOM 901 O O . LYS A 1 114 ? 1.726 -7.446 -21.284 1.00 90.69 114 LYS A O 1
ATOM 906 N N . ASP A 1 115 ? 1.938 -5.305 -20.621 1.00 93.69 115 ASP A N 1
ATOM 907 C CA . ASP A 1 115 ? 1.395 -4.665 -21.827 1.00 93.69 115 ASP A CA 1
ATOM 908 C C . ASP A 1 115 ? 2.371 -4.698 -23.019 1.00 93.69 115 ASP A C 1
ATOM 910 O O . ASP A 1 115 ? 2.048 -4.248 -24.115 1.00 93.69 115 ASP A O 1
ATOM 914 N N . GLY A 1 116 ? 3.565 -5.269 -22.830 1.00 94.19 116 GLY A N 1
ATOM 915 C CA . GLY A 1 116 ? 4.540 -5.490 -23.898 1.00 94.19 116 GLY A CA 1
ATOM 916 C C . GLY A 1 116 ? 5.605 -4.403 -24.025 1.00 94.19 116 GLY A C 1
ATOM 917 O O . GLY A 1 116 ? 6.489 -4.536 -24.867 1.00 94.19 116 GLY A O 1
ATOM 918 N N . TYR A 1 117 ? 5.593 -3.371 -23.177 1.00 94.31 117 TYR A N 1
ATOM 919 C CA . TYR A 1 117 ? 6.656 -2.364 -23.164 1.00 94.31 117 TYR A CA 1
ATOM 920 C C . TYR A 1 117 ? 7.974 -2.973 -22.680 1.00 94.31 117 TYR A C 1
ATOM 922 O O . TYR A 1 117 ? 8.004 -3.762 -21.733 1.00 94.31 117 TYR A O 1
ATOM 930 N N . ARG A 1 118 ? 9.077 -2.608 -23.333 1.00 93.69 118 ARG A N 1
ATOM 931 C CA . ARG A 1 118 ? 10.440 -3.083 -23.049 1.00 93.69 118 ARG A CA 1
ATOM 932 C C . ARG A 1 118 ? 11.412 -1.918 -23.156 1.00 93.69 118 ARG A C 1
ATOM 934 O O . ARG A 1 118 ? 11.131 -0.979 -23.893 1.00 93.69 118 ARG A O 1
ATOM 941 N N . ASN A 1 119 ? 12.540 -2.001 -22.448 1.00 93.88 119 ASN A N 1
ATOM 942 C CA . ASN A 1 119 ? 13.643 -1.036 -22.532 1.00 93.88 119 ASN A CA 1
ATOM 943 C C . ASN A 1 119 ? 13.179 0.423 -22.364 1.00 93.88 119 ASN A C 1
ATOM 945 O O . ASN A 1 119 ? 13.197 1.211 -23.307 1.00 93.88 119 ASN A O 1
ATOM 949 N N . PHE A 1 120 ? 12.749 0.782 -21.154 1.00 94.50 120 PHE A N 1
ATOM 950 C CA . PHE A 1 120 ? 12.251 2.121 -20.833 1.00 94.50 120 PHE A CA 1
ATOM 951 C C . PHE A 1 120 ? 12.824 2.647 -19.518 1.00 94.50 120 PHE A C 1
ATOM 953 O O . PHE A 1 120 ? 13.255 1.887 -18.654 1.00 94.50 120 PHE A O 1
ATOM 960 N N . LEU A 1 121 ? 12.809 3.968 -19.359 1.00 94.44 121 LEU A N 1
ATOM 961 C CA . LEU A 1 121 ? 13.054 4.618 -18.077 1.00 94.44 121 LEU A CA 1
ATOM 962 C C . LEU A 1 121 ? 11.700 4.923 -17.437 1.00 94.44 121 LEU A C 1
ATOM 964 O O . LEU A 1 121 ? 10.948 5.752 -17.949 1.00 94.44 121 LEU A O 1
ATOM 968 N N . PHE A 1 122 ? 11.379 4.246 -16.337 1.00 92.12 122 PHE A N 1
ATOM 969 C CA . PHE A 1 122 ? 10.215 4.595 -15.534 1.00 92.12 122 PHE A CA 1
ATOM 970 C C . PHE A 1 122 ? 10.564 5.790 -14.651 1.00 92.12 122 PHE A C 1
ATOM 972 O O . PHE A 1 122 ? 11.586 5.780 -13.964 1.00 92.12 122 PHE A O 1
ATOM 979 N N . VAL A 1 123 ? 9.724 6.818 -14.697 1.00 90.62 123 VAL A N 1
ATOM 980 C CA . VAL A 1 123 ? 9.912 8.059 -13.948 1.00 90.62 123 VAL A CA 1
ATOM 981 C C . VAL A 1 123 ? 8.675 8.270 -13.088 1.00 90.62 123 VAL A C 1
ATOM 983 O O . VAL A 1 123 ? 7.606 8.564 -13.622 1.00 90.62 123 VAL A O 1
ATOM 986 N N . ASP A 1 124 ? 8.818 8.110 -11.773 1.00 83.56 124 ASP A N 1
ATOM 987 C CA . ASP A 1 124 ? 7.775 8.437 -10.795 1.00 83.56 124 ASP A CA 1
ATOM 988 C C . ASP A 1 124 ? 8.200 9.677 -10.022 1.00 83.56 124 ASP A C 1
ATOM 990 O O . ASP A 1 124 ? 9.214 9.676 -9.329 1.00 83.56 124 ASP A O 1
ATOM 994 N N . MET A 1 125 ? 7.449 10.761 -10.180 1.00 81.62 125 MET A N 1
ATOM 995 C CA . MET A 1 125 ? 7.730 12.027 -9.522 1.00 81.62 125 MET A CA 1
ATOM 996 C C . MET A 1 125 ? 6.629 12.319 -8.510 1.00 81.62 125 MET A C 1
ATOM 998 O O . MET A 1 125 ? 5.503 12.671 -8.867 1.00 81.62 125 MET A O 1
ATOM 1002 N N . GLY A 1 126 ? 6.978 12.192 -7.234 1.00 72.62 126 GLY A N 1
ATOM 1003 C CA . GLY A 1 126 ? 6.168 12.657 -6.121 1.00 72.62 126 GLY A CA 1
ATOM 1004 C C . GLY A 1 126 ? 6.380 14.145 -5.829 1.00 72.62 126 GLY A C 1
ATOM 1005 O O . GLY A 1 126 ? 7.123 14.852 -6.504 1.00 72.62 126 GLY A O 1
ATOM 1006 N N . SER A 1 127 ? 5.755 14.631 -4.756 1.00 70.31 127 SER A N 1
ATOM 1007 C CA . SER A 1 127 ? 5.927 16.016 -4.287 1.00 70.31 127 SER A CA 1
ATOM 1008 C C . SER A 1 127 ? 7.317 16.309 -3.713 1.00 70.31 127 SER A C 1
ATOM 1010 O O . S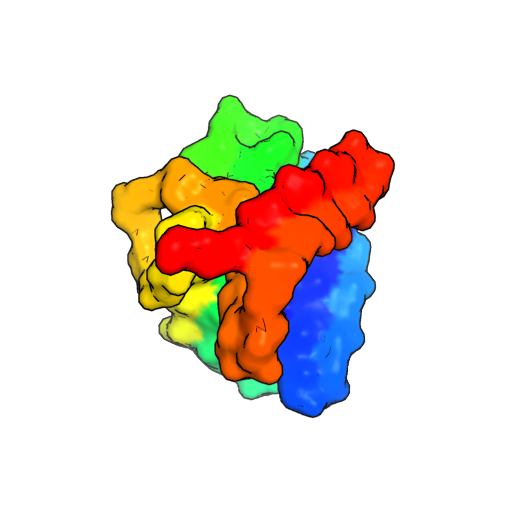ER A 1 127 ? 7.657 17.468 -3.492 1.00 70.31 127 SER A O 1
ATOM 1012 N N . THR A 1 128 ? 8.083 15.266 -3.389 1.00 70.75 128 THR A N 1
ATOM 1013 C CA . THR A 1 128 ? 9.334 15.368 -2.620 1.00 70.75 128 THR A CA 1
ATOM 1014 C C . THR A 1 128 ? 10.466 14.552 -3.234 1.00 70.75 128 THR A C 1
ATOM 1016 O O . THR A 1 128 ? 11.626 14.933 -3.108 1.00 70.75 128 THR A O 1
ATOM 1019 N N . THR A 1 129 ? 10.150 13.446 -3.902 1.00 73.81 129 THR A N 1
ATOM 1020 C CA . THR A 1 129 ? 11.128 12.525 -4.485 1.00 73.81 129 THR A CA 1
ATOM 1021 C C . THR A 1 129 ? 10.807 12.267 -5.949 1.00 73.81 129 THR A C 1
ATOM 1023 O O . THR A 1 129 ? 9.644 12.300 -6.349 1.00 73.81 129 THR A O 1
ATOM 1026 N N . THR A 1 130 ? 11.847 11.972 -6.726 1.00 82.00 130 THR A N 1
ATOM 1027 C CA . THR A 1 130 ? 11.723 11.464 -8.093 1.00 82.00 130 THR A CA 1
ATOM 1028 C C . THR A 1 130 ? 12.482 10.149 -8.182 1.00 82.00 130 THR A C 1
ATOM 1030 O O . THR A 1 130 ? 13.702 10.134 -8.017 1.00 82.00 130 THR A O 1
ATOM 1033 N N . ASP A 1 131 ? 11.769 9.062 -8.452 1.00 82.75 131 ASP A N 1
ATOM 1034 C CA . ASP A 1 131 ? 12.333 7.742 -8.697 1.00 82.75 131 ASP A CA 1
ATOM 1035 C C . ASP A 1 131 ? 12.587 7.571 -10.202 1.00 82.75 131 ASP A C 1
ATOM 1037 O O . ASP A 1 131 ? 11.679 7.703 -11.026 1.00 82.75 131 ASP A O 1
ATOM 1041 N N . LEU A 1 132 ? 13.838 7.281 -10.566 1.00 90.06 132 LEU A N 1
ATOM 1042 C CA . LEU A 1 132 ? 14.275 7.023 -11.941 1.00 90.06 132 LEU A CA 1
ATOM 1043 C C . LEU A 1 132 ? 14.728 5.570 -12.055 1.00 90.06 132 LEU A C 1
ATOM 1045 O O . LEU A 1 132 ? 15.777 5.198 -11.529 1.00 90.06 132 LEU A O 1
ATOM 1049 N N . ILE A 1 133 ? 13.936 4.746 -12.734 1.00 89.75 133 ILE A N 1
ATOM 1050 C CA . ILE A 1 133 ? 14.087 3.291 -12.701 1.00 89.75 133 ILE A CA 1
ATOM 1051 C C . ILE A 1 133 ? 14.291 2.772 -14.122 1.00 89.75 133 ILE A C 1
ATOM 1053 O O . ILE A 1 133 ? 13.336 2.726 -14.904 1.00 89.75 133 ILE A O 1
ATOM 1057 N N . PRO A 1 134 ? 15.526 2.395 -14.495 1.00 92.44 134 PRO A N 1
ATOM 1058 C CA . PRO A 1 134 ? 15.777 1.778 -15.785 1.00 92.44 134 PRO A CA 1
ATOM 1059 C C . PRO A 1 134 ? 15.191 0.364 -15.797 1.00 92.44 134 PRO A C 1
ATOM 1061 O O . PRO A 1 134 ? 15.515 -0.471 -14.952 1.00 92.44 134 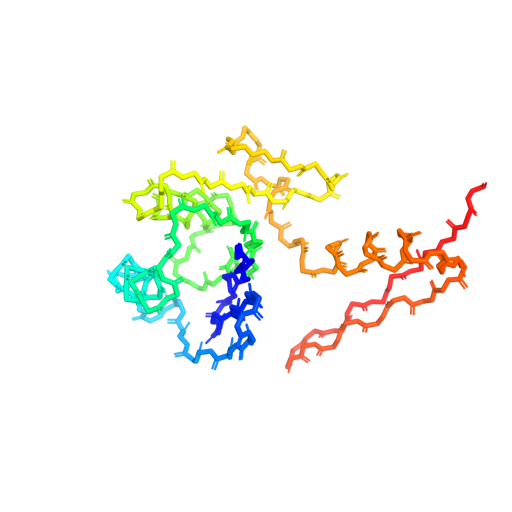PRO A O 1
ATOM 1064 N N . VAL A 1 135 ? 14.339 0.093 -16.779 1.00 91.94 135 VAL A N 1
ATOM 1065 C CA . VAL A 1 135 ? 13.744 -1.219 -17.029 1.00 91.94 135 VAL A CA 1
ATOM 1066 C C . VAL A 1 135 ? 14.288 -1.724 -18.353 1.00 91.94 135 VAL A C 1
ATOM 1068 O O . VAL A 1 135 ? 13.858 -1.282 -19.417 1.00 91.94 135 VAL A O 1
ATOM 1071 N N . THR A 1 136 ? 15.247 -2.643 -18.288 1.00 89.19 136 THR A N 1
ATOM 1072 C CA . THR A 1 136 ? 15.896 -3.237 -19.460 1.00 89.19 136 THR A CA 1
ATOM 1073 C C . THR A 1 136 ? 15.546 -4.714 -19.575 1.00 89.19 136 THR A C 1
ATOM 1075 O O . THR A 1 136 ? 15.304 -5.391 -18.573 1.00 89.19 136 THR A O 1
ATOM 1078 N N . GLU A 1 137 ? 15.549 -5.237 -20.794 1.00 76.06 137 GLU A N 1
ATOM 1079 C CA . GLU A 1 137 ? 15.694 -6.677 -20.995 1.00 76.06 137 GLU A CA 1
ATOM 1080 C C . GLU A 1 137 ? 17.113 -7.074 -20.552 1.00 76.06 137 GLU A C 1
ATOM 1082 O O . GLU A 1 137 ? 18.068 -6.327 -20.780 1.00 76.06 137 GLU A O 1
ATOM 1087 N N . LYS A 1 138 ? 17.242 -8.184 -19.822 1.00 56.12 138 LYS A N 1
ATOM 1088 C CA . LYS A 1 138 ? 18.549 -8.816 -19.616 1.00 56.12 138 LYS A CA 1
ATOM 1089 C C . LYS A 1 138 ? 18.902 -9.639 -20.841 1.00 56.12 138 LYS A C 1
ATOM 1091 O O . LYS A 1 138 ? 17.982 -10.327 -21.335 1.00 56.12 138 LYS A O 1
#

Foldseek 3Di:
DEWEAAQQWIWDQDPVGIDIGGDRCLVQVVCLLVVVLVVCVVRVAQAYEYAYANLPHPNDPGSLRSQVSNLVSVVVRHVHYWAQFCVRDTDRDCPDSVRRYPCVCVVVVVVCVVVPDAFDWDWDDDPPDIDTDTGHDD